Protein AF-A0A7W1UJV7-F1 (afdb_monomer_lite)

Structure (mmCIF, N/CA/C/O backbone):
data_AF-A0A7W1UJV7-F1
#
_entry.id   AF-A0A7W1UJV7-F1
#
loop_
_atom_site.group_PDB
_atom_site.id
_atom_site.type_symbol
_atom_site.label_atom_id
_atom_site.label_alt_id
_atom_site.label_comp_id
_atom_site.label_asym_id
_atom_site.label_entity_id
_atom_site.label_seq_id
_atom_site.pdbx_PDB_ins_code
_atom_site.Cartn_x
_atom_site.Cartn_y
_atom_site.Cartn_z
_atom_site.occupancy
_atom_site.B_iso_or_equiv
_atom_site.auth_seq_id
_atom_site.auth_comp_id
_atom_site.auth_asym_id
_atom_site.auth_atom_id
_atom_site.pdbx_PDB_model_num
ATOM 1 N N . TYR A 1 1 ? -1.793 -9.454 -16.358 1.00 80.44 1 TYR A N 1
ATOM 2 C CA . TYR A 1 1 ? -0.905 -8.434 -15.757 1.00 80.44 1 TYR A CA 1
ATOM 3 C C . TYR A 1 1 ? 0.521 -8.951 -15.650 1.00 80.44 1 TYR A C 1
ATOM 5 O O . TYR A 1 1 ? 1.394 -8.311 -16.213 1.00 80.44 1 TYR A O 1
ATOM 13 N N . HIS A 1 2 ? 0.762 -10.097 -14.997 1.00 71.12 2 HIS A N 1
ATOM 14 C CA . HIS A 1 2 ? 2.094 -10.713 -14.901 1.00 71.12 2 HIS A CA 1
ATOM 15 C C . HIS A 1 2 ? 2.787 -10.867 -16.273 1.00 71.12 2 HIS A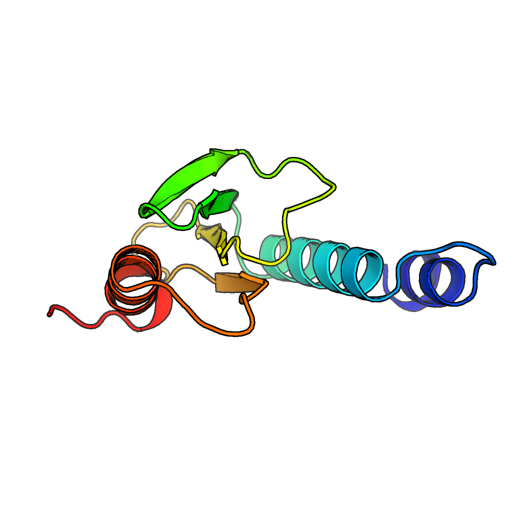 C 1
ATOM 17 O O . HIS A 1 2 ? 3.725 -10.133 -16.569 1.00 71.12 2 HIS A O 1
ATOM 23 N N . ASP A 1 3 ? 2.259 -11.716 -17.158 1.00 74.94 3 ASP A N 1
ATOM 24 C CA . ASP A 1 3 ? 2.913 -12.015 -18.448 1.00 74.94 3 ASP A CA 1
ATOM 25 C C . ASP A 1 3 ? 2.846 -10.858 -19.453 1.00 74.94 3 ASP A C 1
ATOM 27 O O . ASP A 1 3 ? 3.697 -10.715 -20.323 1.00 74.94 3 ASP A O 1
ATOM 31 N N . THR A 1 4 ? 1.816 -10.019 -19.341 1.00 81.06 4 THR A N 1
ATOM 32 C CA . THR A 1 4 ? 1.501 -8.987 -20.337 1.00 81.06 4 THR A CA 1
ATOM 33 C C . THR A 1 4 ? 2.043 -7.604 -19.991 1.00 81.06 4 THR A C 1
ATOM 35 O O . THR A 1 4 ? 2.024 -6.727 -20.848 1.00 81.06 4 THR A O 1
ATOM 38 N N . ARG A 1 5 ? 2.445 -7.362 -18.736 1.00 79.88 5 ARG A N 1
ATOM 39 C CA . ARG A 1 5 ? 2.863 -6.033 -18.264 1.00 79.88 5 ARG A CA 1
ATOM 40 C C . ARG A 1 5 ? 4.102 -6.085 -17.379 1.00 79.88 5 ARG A C 1
ATOM 42 O O . ARG A 1 5 ? 5.057 -5.387 -17.683 1.00 79.88 5 ARG A O 1
ATOM 49 N N . LEU A 1 6 ? 4.111 -6.943 -16.355 1.00 81.44 6 LEU A N 1
ATOM 50 C CA . LEU A 1 6 ? 5.256 -7.056 -15.448 1.00 81.44 6 LEU A CA 1
ATOM 51 C C . LEU A 1 6 ? 6.485 -7.625 -16.165 1.00 81.44 6 LEU A C 1
ATOM 53 O O . LEU A 1 6 ? 7.522 -6.975 -16.171 1.00 81.44 6 LEU A O 1
ATOM 57 N N . VAL A 1 7 ? 6.369 -8.807 -16.786 1.00 82.31 7 VAL A N 1
ATOM 58 C CA . VAL A 1 7 ? 7.503 -9.486 -17.445 1.00 82.31 7 VAL A CA 1
ATOM 59 C C . VAL A 1 7 ? 8.136 -8.617 -18.545 1.00 82.31 7 VAL A C 1
ATOM 61 O O . VAL A 1 7 ? 9.356 -8.463 -18.535 1.00 82.31 7 VAL A O 1
ATOM 64 N N . PRO A 1 8 ? 7.364 -7.981 -19.448 1.00 78.75 8 PRO A N 1
ATOM 65 C CA . PRO A 1 8 ? 7.933 -7.029 -20.400 1.00 78.75 8 PRO A CA 1
ATOM 66 C C . PRO A 1 8 ? 8.514 -5.778 -19.728 1.00 78.75 8 PRO A C 1
ATOM 68 O O . PRO A 1 8 ? 9.546 -5.284 -20.167 1.00 78.75 8 PRO A O 1
ATOM 71 N N . GLY A 1 9 ? 7.869 -5.273 -18.669 1.00 75.56 9 GLY A N 1
ATOM 72 C CA . GLY A 1 9 ? 8.276 -4.060 -17.958 1.00 75.56 9 GLY A CA 1
ATOM 73 C C . GLY A 1 9 ? 9.640 -4.190 -17.289 1.00 75.56 9 GLY A C 1
ATOM 74 O O . GLY A 1 9 ? 10.498 -3.345 -17.507 1.00 75.56 9 GLY A O 1
ATOM 75 N N . ILE A 1 10 ? 9.879 -5.282 -16.556 1.00 81.56 10 ILE A N 1
ATOM 76 C CA . ILE A 1 10 ? 11.173 -5.537 -15.895 1.00 81.56 10 ILE A CA 1
ATOM 77 C C . ILE A 1 10 ? 12.299 -5.868 -16.882 1.00 81.56 10 ILE A C 1
ATOM 79 O O . ILE A 1 10 ? 13.470 -5.712 -16.552 1.00 81.56 10 ILE A O 1
ATOM 83 N N . ALA A 1 11 ? 11.955 -6.370 -18.072 1.00 79.06 11 ALA A N 1
ATOM 84 C CA . ALA A 1 11 ? 12.916 -6.715 -19.117 1.00 79.06 11 ALA A CA 1
ATOM 85 C C . ALA A 1 11 ? 13.273 -5.515 -20.013 1.00 79.06 11 ALA A C 1
ATOM 87 O O . ALA A 1 11 ? 14.205 -5.606 -20.812 1.00 79.06 11 ALA A O 1
ATOM 88 N N . ALA A 1 12 ? 12.536 -4.405 -19.903 1.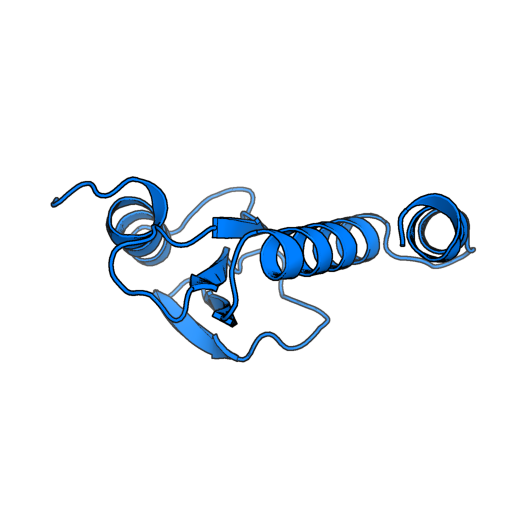00 82.38 12 ALA A N 1
ATOM 89 C CA . ALA A 1 12 ? 12.781 -3.207 -20.688 1.00 82.38 12 ALA A CA 1
ATOM 90 C C . ALA A 1 12 ? 14.040 -2.475 -20.204 1.00 82.38 12 ALA A C 1
ATOM 92 O O . ALA A 1 12 ? 14.263 -2.292 -19.003 1.00 82.38 12 ALA A O 1
ATOM 93 N N . GLU A 1 13 ? 14.852 -2.021 -21.157 1.00 79.69 13 GLU A N 1
ATOM 94 C CA . GLU A 1 13 ? 16.058 -1.243 -20.888 1.00 79.69 13 GLU A CA 1
ATOM 95 C C . GLU A 1 13 ? 15.701 0.096 -20.217 1.00 79.69 13 GLU A C 1
ATOM 97 O O . GLU A 1 13 ? 14.813 0.818 -20.670 1.00 79.69 13 GLU A O 1
ATOM 102 N N . GLY A 1 14 ? 16.373 0.415 -19.105 1.00 78.75 14 GLY A N 1
ATOM 103 C CA . GLY A 1 14 ? 16.107 1.626 -18.319 1.00 78.75 14 GLY A CA 1
ATOM 104 C C . GLY A 1 14 ? 14.867 1.564 -17.417 1.00 78.75 14 GLY A C 1
ATOM 105 O O . GLY A 1 14 ? 14.517 2.578 -16.810 1.00 78.75 14 GLY A O 1
ATOM 106 N N . SER A 1 15 ? 14.206 0.406 -17.308 1.00 82.12 15 SER A N 1
ATOM 107 C CA . SER A 1 15 ? 13.156 0.193 -16.307 1.00 82.12 15 SER A CA 1
ATOM 108 C C . SER A 1 15 ? 13.719 0.197 -14.882 1.00 82.12 15 SER A C 1
ATOM 110 O O . SER A 1 15 ? 14.890 -0.108 -14.652 1.00 82.12 15 SER A O 1
ATOM 112 N N . ASP A 1 16 ? 12.864 0.538 -13.916 1.00 85.88 16 ASP A N 1
ATOM 113 C 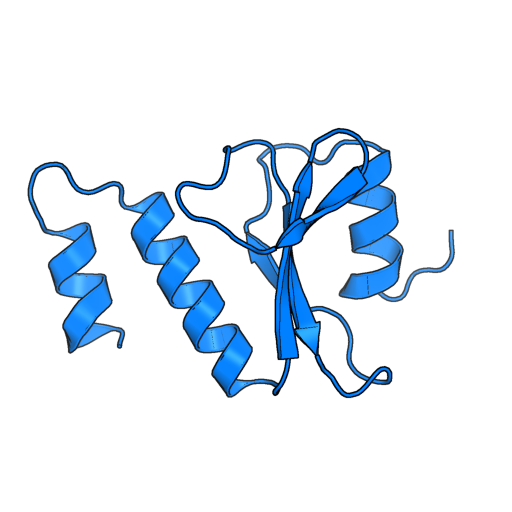CA . ASP A 1 16 ? 13.110 0.288 -12.497 1.00 85.88 16 ASP A CA 1
ATOM 114 C C . ASP A 1 16 ? 12.341 -0.983 -12.099 1.00 85.88 16 ASP A C 1
ATOM 116 O O . ASP A 1 16 ? 11.114 -0.931 -11.945 1.00 85.88 16 ASP A O 1
ATOM 120 N N . PRO A 1 17 ? 13.016 -2.135 -11.930 1.00 86.12 17 PRO A N 1
ATOM 121 C CA . PRO A 1 17 ? 12.336 -3.383 -11.613 1.00 86.12 17 PRO A CA 1
ATOM 122 C C . PRO A 1 17 ? 11.550 -3.322 -10.303 1.00 86.12 17 PRO A C 1
ATOM 124 O O . PRO A 1 17 ? 10.484 -3.927 -10.209 1.00 86.12 17 PRO A O 1
ATOM 127 N N . LEU A 1 18 ? 12.037 -2.591 -9.293 1.00 85.50 18 LEU A N 1
ATOM 128 C CA . LEU A 1 18 ? 11.349 -2.490 -8.004 1.00 85.50 18 LEU A CA 1
ATOM 129 C C . LEU A 1 18 ? 10.027 -1.742 -8.149 1.00 85.50 18 LEU A C 1
ATOM 131 O O . LEU A 1 18 ? 9.023 -2.152 -7.565 1.00 85.50 18 LEU A O 1
ATOM 135 N N . ARG A 1 19 ? 10.002 -0.696 -8.979 1.00 87.94 19 ARG A N 1
ATOM 136 C CA . ARG A 1 19 ? 8.767 0.005 -9.334 1.00 87.94 19 ARG A CA 1
ATOM 137 C C . ARG A 1 19 ? 7.767 -0.924 -10.023 1.00 87.94 19 ARG A C 1
ATOM 139 O O . ARG A 1 19 ? 6.594 -0.917 -9.659 1.00 87.94 19 ARG A O 1
ATOM 146 N N . GLU A 1 20 ? 8.201 -1.718 -10.997 1.00 90.25 20 GLU A N 1
ATOM 147 C CA . GLU A 1 20 ? 7.303 -2.630 -11.721 1.00 90.25 20 GLU A CA 1
ATOM 148 C C . GLU A 1 20 ? 6.721 -3.713 -10.798 1.00 90.25 20 GLU A C 1
ATOM 150 O O . GLU A 1 20 ? 5.521 -4.002 -10.839 1.00 90.25 20 GLU A O 1
ATOM 155 N N . TRP A 1 21 ? 7.537 -4.255 -9.890 1.00 90.31 21 TRP A N 1
ATOM 156 C CA . TRP A 1 21 ? 7.066 -5.170 -8.848 1.00 90.31 21 TRP A CA 1
ATOM 157 C C . TRP A 1 21 ? 6.070 -4.510 -7.890 1.00 90.31 21 TRP A C 1
ATOM 159 O O . TRP A 1 21 ? 5.067 -5.134 -7.538 1.00 90.31 21 TRP A O 1
ATOM 169 N N . LEU A 1 22 ? 6.300 -3.252 -7.502 1.00 93.12 22 LEU A N 1
ATOM 170 C CA . LEU A 1 22 ? 5.383 -2.493 -6.649 1.00 93.12 22 LEU A CA 1
ATOM 171 C C . LEU A 1 22 ? 4.022 -2.278 -7.330 1.00 93.12 22 LEU A C 1
ATOM 173 O O . LEU A 1 22 ? 2.982 -2.503 -6.710 1.00 93.12 22 LEU A O 1
ATOM 177 N N . GLU A 1 23 ? 4.009 -1.906 -8.613 1.00 94.12 23 GLU A N 1
ATOM 178 C CA . GLU A 1 23 ? 2.769 -1.757 -9.389 1.00 94.12 23 GLU A CA 1
ATOM 179 C C . GLU A 1 23 ? 2.029 -3.090 -9.547 1.00 94.12 23 GLU A C 1
ATOM 181 O O . GLU A 1 23 ? 0.798 -3.138 -9.464 1.00 94.12 23 GLU A O 1
ATOM 186 N N . TYR A 1 24 ? 2.760 -4.194 -9.713 1.00 93.31 24 TYR A N 1
ATOM 187 C CA . TYR A 1 24 ? 2.148 -5.517 -9.721 1.00 93.31 24 TYR A CA 1
ATOM 188 C C . TYR A 1 24 ? 1.535 -5.879 -8.362 1.00 93.31 24 TYR A C 1
ATOM 190 O O . TYR A 1 24 ? 0.387 -6.322 -8.316 1.00 93.31 24 TYR A O 1
ATOM 198 N N . GLY A 1 25 ? 2.240 -5.627 -7.256 1.00 94.31 25 GLY A N 1
ATOM 199 C CA . GLY A 1 25 ? 1.709 -5.811 -5.903 1.00 94.31 25 GLY A CA 1
ATOM 200 C C . GLY A 1 25 ? 0.453 -4.973 -5.653 1.00 94.31 25 GLY A C 1
ATOM 201 O O . GLY A 1 25 ? -0.538 -5.474 -5.118 1.00 94.31 25 GLY A O 1
ATOM 202 N N . ARG A 1 26 ? 0.443 -3.719 -6.125 1.00 95.81 26 ARG A N 1
ATOM 203 C CA . ARG A 1 26 ? -0.731 -2.840 -6.071 1.00 95.81 26 ARG A CA 1
ATOM 204 C C . ARG A 1 26 ? -1.903 -3.440 -6.841 1.00 95.81 26 ARG A C 1
ATOM 206 O O . ARG A 1 26 ? -3.012 -3.470 -6.316 1.00 95.81 26 ARG A O 1
ATOM 213 N N . PHE A 1 27 ? -1.668 -3.925 -8.060 1.00 94.94 27 PHE A N 1
ATOM 214 C CA . PHE A 1 27 ? -2.699 -4.592 -8.853 1.00 94.94 27 PHE A CA 1
ATOM 215 C C . PHE A 1 27 ? -3.263 -5.821 -8.127 1.00 94.94 27 PHE A C 1
ATOM 217 O O . PHE A 1 27 ? -4.480 -5.945 -8.011 1.00 94.94 27 PHE A O 1
ATOM 224 N N . LEU A 1 28 ? -2.408 -6.686 -7.573 1.00 95.69 28 LEU A N 1
ATOM 225 C CA . LEU A 1 28 ? -2.859 -7.846 -6.800 1.00 95.69 28 LEU A CA 1
ATOM 226 C C . LEU A 1 28 ? -3.728 -7.442 -5.603 1.00 95.69 28 LEU A C 1
ATOM 228 O O . LEU A 1 28 ? -4.770 -8.054 -5.389 1.00 95.69 28 LEU A O 1
ATOM 232 N N . ALA A 1 29 ? -3.361 -6.386 -4.872 1.00 96.56 29 ALA A N 1
ATOM 233 C CA . ALA A 1 29 ? -4.157 -5.900 -3.747 1.00 96.56 29 ALA A CA 1
ATOM 234 C C . ALA A 1 29 ? -5.585 -5.499 -4.168 1.00 96.56 29 ALA A C 1
ATOM 236 O O . ALA A 1 29 ? -6.535 -5.850 -3.474 1.00 96.56 29 ALA A O 1
ATOM 237 N N . THR A 1 30 ? -5.749 -4.870 -5.342 1.00 95.06 30 THR A N 1
ATOM 238 C CA . THR A 1 30 ? -7.083 -4.516 -5.879 1.00 95.06 30 THR A CA 1
ATOM 239 C C . THR A 1 30 ? -7.942 -5.719 -6.271 1.00 95.06 30 THR A C 1
ATOM 241 O O . THR A 1 30 ? -9.160 -5.598 -6.353 1.00 95.06 30 THR A O 1
ATOM 244 N N . LEU A 1 31 ? -7.330 -6.881 -6.525 1.00 95.75 31 LEU A N 1
ATOM 245 C CA . LEU A 1 31 ? -8.067 -8.124 -6.769 1.00 95.75 31 LEU A CA 1
ATOM 246 C C . LEU A 1 31 ? -8.522 -8.793 -5.467 1.00 95.75 31 LEU A C 1
ATOM 248 O O . LEU A 1 31 ? -9.483 -9.557 -5.481 1.00 95.75 31 LEU A O 1
ATOM 252 N N . VAL A 1 32 ? -7.817 -8.538 -4.360 1.00 95.50 32 VAL A N 1
ATOM 253 C CA . VAL A 1 32 ? -8.133 -9.100 -3.040 1.00 95.50 32 VAL A CA 1
ATOM 254 C C . VAL A 1 32 ? -9.276 -8.336 -2.379 1.00 95.50 32 VAL A C 1
ATOM 256 O O . VAL A 1 32 ? -10.168 -8.955 -1.801 1.00 95.50 32 VAL A O 1
ATOM 259 N N . ALA A 1 33 ? -9.255 -7.006 -2.455 1.00 94.81 33 ALA A N 1
ATOM 260 C CA . ALA A 1 33 ? -10.288 -6.158 -1.882 1.00 94.81 33 ALA A CA 1
ATOM 261 C C . ALA A 1 33 ? -10.489 -4.888 -2.715 1.00 94.81 33 ALA A C 1
ATOM 263 O O . ALA A 1 33 ? -9.545 -4.333 -3.278 1.00 94.81 33 ALA A O 1
ATOM 264 N N . GLU A 1 34 ? -11.730 -4.404 -2.757 1.00 96.94 34 GLU A N 1
ATOM 265 C CA . GLU A 1 34 ? -12.006 -3.050 -3.225 1.00 96.94 34 GLU A CA 1
ATOM 266 C C . GLU A 1 34 ? -11.471 -2.050 -2.198 1.00 96.94 34 GLU A C 1
ATOM 268 O O . GLU A 1 34 ? -11.657 -2.224 -0.991 1.00 96.94 34 GLU A O 1
ATOM 273 N N . GLY A 1 35 ? -10.825 -0.989 -2.669 1.00 96.75 35 GLY A N 1
ATOM 274 C CA . GLY A 1 35 ? -10.204 -0.021 -1.784 1.00 96.75 35 GLY A CA 1
ATOM 275 C C . GLY A 1 35 ? -9.307 0.959 -2.517 1.00 96.75 35 GLY A C 1
ATOM 276 O O . GLY A 1 35 ? -9.344 1.088 -3.743 1.00 96.75 35 GLY A O 1
ATOM 277 N N . ARG A 1 36 ? -8.463 1.651 -1.752 1.00 97.56 36 ARG A N 1
ATOM 278 C CA . ARG A 1 36 ? -7.527 2.653 -2.277 1.00 97.56 36 ARG A CA 1
ATOM 279 C C . ARG A 1 36 ? -6.107 2.402 -1.800 1.00 97.56 36 ARG A C 1
ATOM 281 O O . ARG A 1 36 ? -5.888 1.976 -0.672 1.00 97.56 36 ARG A O 1
ATOM 288 N N . THR A 1 37 ? -5.132 2.739 -2.632 1.00 98.25 37 THR A N 1
ATOM 289 C CA . THR A 1 37 ? -3.715 2.663 -2.259 1.00 98.25 37 THR A CA 1
ATOM 290 C C . THR A 1 37 ? -3.232 4.019 -1.757 1.00 98.25 37 THR A C 1
ATOM 292 O O . THR A 1 37 ? -3.476 5.047 -2.387 1.00 98.25 37 THR A O 1
ATOM 295 N N . VAL A 1 38 ? -2.537 4.016 -0.623 1.00 98.31 38 VAL A N 1
ATOM 296 C CA . VAL A 1 38 ? -1.910 5.193 -0.017 1.00 98.31 38 VAL A CA 1
ATOM 297 C C . VAL A 1 38 ? -0.420 4.951 0.178 1.00 98.31 38 VAL A C 1
ATOM 299 O O . VAL A 1 38 ? 0.027 3.810 0.308 1.00 98.31 38 VAL A O 1
ATOM 302 N N . GLN A 1 39 ? 0.338 6.036 0.245 1.00 98.31 39 GLN A N 1
ATOM 303 C CA . GLN A 1 39 ? 1.730 6.039 0.675 1.00 98.31 39 GLN A CA 1
ATOM 304 C C . GLN A 1 39 ? 1.856 6.808 1.991 1.00 98.31 39 GLN A C 1
ATOM 306 O O . GLN A 1 39 ? 1.166 7.806 2.203 1.00 98.31 39 GLN A O 1
ATOM 311 N N . ILE A 1 40 ? 2.724 6.339 2.877 1.00 98.50 40 ILE A N 1
ATOM 312 C CA . ILE A 1 40 ? 2.936 6.881 4.215 1.00 98.50 40 ILE A CA 1
ATOM 313 C C . ILE A 1 40 ? 4.407 7.255 4.336 1.00 98.50 40 ILE A C 1
ATOM 315 O O . ILE A 1 40 ? 5.283 6.387 4.276 1.00 98.50 40 ILE A O 1
ATOM 319 N N . ASP A 1 41 ? 4.668 8.547 4.507 1.00 97.62 41 ASP A N 1
ATOM 320 C CA . ASP A 1 41 ? 6.027 9.069 4.619 1.00 97.62 41 ASP A CA 1
ATOM 321 C C . ASP A 1 41 ? 6.705 8.678 5.943 1.00 97.62 41 ASP A C 1
ATOM 323 O O . ASP A 1 41 ? 6.097 8.075 6.836 1.00 97.62 41 ASP A O 1
ATOM 327 N N . HIS A 1 42 ? 7.981 9.037 6.089 1.00 97.06 42 HIS A N 1
ATOM 328 C CA . HIS A 1 42 ? 8.757 8.749 7.295 1.00 97.06 42 HIS A CA 1
ATOM 329 C C . HIS A 1 42 ? 8.124 9.316 8.582 1.00 97.06 42 HIS A C 1
ATOM 331 O O . HIS A 1 42 ? 8.307 8.752 9.662 1.00 97.06 42 HIS A O 1
ATOM 337 N N . SER A 1 43 ? 7.356 10.405 8.490 1.00 96.88 43 SER A N 1
ATOM 338 C CA . SER A 1 43 ? 6.661 11.019 9.628 1.00 96.88 43 SER A CA 1
ATOM 339 C C . SER A 1 43 ? 5.332 10.338 9.979 1.00 96.88 43 SER A C 1
ATOM 341 O O . SER A 1 43 ? 4.727 10.668 10.998 1.00 96.88 43 SER A O 1
ATOM 343 N N . GLY A 1 44 ? 4.886 9.373 9.168 1.00 96.56 44 GLY A N 1
ATOM 344 C CA . GLY A 1 44 ? 3.605 8.689 9.325 1.00 96.56 44 GLY A CA 1
ATOM 345 C C . GLY A 1 44 ? 2.438 9.389 8.629 1.00 96.56 44 GLY A C 1
ATOM 346 O O . GLY A 1 44 ? 1.288 9.004 8.842 1.00 96.56 44 GLY A O 1
ATOM 347 N N . ARG A 1 45 ? 2.681 10.413 7.800 1.00 97.56 45 ARG A N 1
ATOM 348 C CA . ARG A 1 45 ? 1.601 11.092 7.072 1.00 97.56 45 ARG A CA 1
ATOM 349 C C . ARG A 1 45 ? 1.218 10.291 5.839 1.00 97.56 45 ARG A C 1
ATOM 351 O O . ARG A 1 45 ? 2.051 10.016 4.980 1.00 97.56 45 ARG A O 1
ATOM 358 N N . ALA A 1 46 ? -0.065 9.959 5.750 1.00 97.81 46 ALA A N 1
ATOM 359 C CA . ALA A 1 46 ? -0.633 9.302 4.585 1.00 97.81 46 ALA A CA 1
ATOM 360 C C . ALA A 1 46 ? -0.975 10.319 3.483 1.00 97.81 46 ALA A C 1
ATOM 362 O O . ALA A 1 46 ? -1.548 11.376 3.749 1.00 97.81 46 ALA A O 1
ATOM 363 N N . SER A 1 47 ? -0.677 9.959 2.240 1.00 98.06 47 SER A N 1
ATOM 364 C CA . SER A 1 47 ? -1.109 10.647 1.020 1.00 98.06 47 SER A CA 1
ATOM 365 C C . SER A 1 47 ? -1.543 9.620 -0.028 1.00 98.06 47 SER A C 1
ATOM 367 O O . SER A 1 47 ? -1.308 8.419 0.131 1.00 98.06 47 SER A O 1
ATOM 369 N N . GLU A 1 48 ? -2.229 10.065 -1.078 1.00 97.56 48 GLU A N 1
ATOM 370 C CA . GLU A 1 48 ? -2.583 9.185 -2.194 1.00 97.56 48 GLU A CA 1
ATOM 371 C C . GLU A 1 48 ? -1.322 8.596 -2.842 1.00 97.56 48 GLU A C 1
ATOM 373 O O . GLU A 1 48 ? -0.278 9.248 -2.904 1.00 97.56 48 GLU A O 1
ATOM 378 N N . TYR A 1 49 ? -1.404 7.343 -3.296 1.00 96.94 49 TYR A N 1
ATOM 379 C CA . TYR A 1 49 ? -0.306 6.708 -4.017 1.00 96.94 49 TYR A CA 1
ATOM 380 C C . TYR A 1 49 ? -0.027 7.442 -5.333 1.00 96.94 49 TYR A C 1
ATOM 382 O O . TYR A 1 49 ? -0.873 7.458 -6.230 1.00 96.94 49 TYR A O 1
ATOM 390 N N . VAL A 1 50 ? 1.181 7.990 -5.471 1.00 94.06 50 VAL A N 1
ATOM 391 C CA . VAL A 1 50 ? 1.645 8.642 -6.700 1.00 94.06 50 VAL A CA 1
ATOM 392 C C . VAL A 1 50 ? 3.032 8.102 -7.052 1.00 94.06 50 VAL A C 1
ATOM 394 O O . VAL A 1 50 ? 3.975 8.338 -6.299 1.00 94.06 50 VAL A O 1
ATOM 397 N N . PRO A 1 51 ? 3.194 7.382 -8.177 1.00 89.88 51 PRO A N 1
ATOM 398 C CA . PRO A 1 51 ? 4.503 6.919 -8.612 1.00 89.88 51 PRO A CA 1
ATOM 399 C C . PRO A 1 51 ? 5.330 8.071 -9.230 1.00 89.88 51 PRO A C 1
ATOM 401 O O . PRO A 1 51 ? 4.763 8.923 -9.919 1.00 89.88 51 PRO A O 1
ATOM 404 N N . PRO A 1 52 ? 6.670 8.073 -9.084 1.00 90.94 52 PRO A N 1
ATOM 405 C CA . PRO A 1 52 ? 7.455 7.114 -8.310 1.00 90.94 52 PRO A CA 1
ATOM 406 C C . PRO A 1 52 ? 7.315 7.354 -6.802 1.00 90.94 52 PRO A C 1
ATOM 408 O O . PRO A 1 52 ? 7.328 8.492 -6.338 1.00 90.94 52 PRO A O 1
ATOM 411 N N . VAL A 1 53 ? 7.217 6.263 -6.043 1.00 91.56 53 VAL A N 1
ATOM 412 C CA . VAL A 1 53 ? 7.149 6.326 -4.582 1.00 91.56 53 VAL A CA 1
ATOM 413 C C . VAL A 1 53 ? 8.569 6.388 -4.009 1.00 91.56 53 VAL A C 1
ATOM 415 O O . VAL A 1 53 ? 9.400 5.562 -4.395 1.00 91.56 53 VAL A O 1
ATOM 418 N N . PRO A 1 54 ? 8.872 7.324 -3.092 1.00 93.38 54 PRO A N 1
ATOM 419 C CA . PRO A 1 54 ? 10.153 7.345 -2.391 1.00 93.38 54 PRO A CA 1
ATOM 420 C C . PRO A 1 54 ? 10.437 6.026 -1.656 1.00 93.38 54 PRO A C 1
ATOM 422 O O . PRO A 1 54 ? 9.547 5.436 -1.048 1.00 93.38 54 PRO A O 1
ATOM 425 N N . GLY A 1 55 ? 11.689 5.561 -1.686 1.00 92.12 55 GLY A N 1
ATOM 426 C CA . GLY A 1 55 ? 12.069 4.249 -1.135 1.00 92.12 55 GLY A CA 1
ATOM 427 C C . GLY A 1 55 ? 11.950 4.118 0.390 1.00 92.12 55 GLY A C 1
ATOM 428 O O . GLY A 1 55 ? 12.056 3.016 0.925 1.00 92.12 55 GLY A O 1
ATOM 429 N N . ASP A 1 56 ? 11.737 5.226 1.098 1.00 95.69 56 ASP A N 1
ATOM 430 C CA . ASP A 1 56 ? 11.486 5.277 2.536 1.00 95.69 56 ASP A CA 1
ATOM 431 C C . ASP A 1 56 ? 9.991 5.368 2.886 1.00 95.69 56 ASP A C 1
ATOM 433 O O . ASP A 1 56 ? 9.648 5.422 4.068 1.00 95.69 56 ASP A O 1
ATOM 437 N N . HIS A 1 57 ? 9.090 5.352 1.899 1.00 97.44 57 HIS A N 1
ATOM 438 C CA . HIS A 1 57 ? 7.648 5.349 2.129 1.00 97.44 57 HIS A CA 1
ATOM 439 C C . HIS A 1 57 ? 7.097 3.926 2.296 1.00 97.44 57 HIS A C 1
ATOM 441 O O . HIS A 1 57 ? 7.449 2.995 1.574 1.00 97.44 57 HIS A O 1
ATOM 447 N N . LEU A 1 58 ? 6.158 3.778 3.228 1.00 98.19 58 LEU A N 1
ATOM 448 C CA . LEU A 1 58 ? 5.316 2.591 3.367 1.00 98.19 58 LEU A CA 1
ATOM 449 C C . LEU A 1 58 ? 4.114 2.715 2.426 1.00 98.19 58 LEU A C 1
ATOM 451 O O . LEU A 1 58 ? 3.413 3.721 2.460 1.00 98.19 58 LEU A O 1
ATOM 455 N N . VAL A 1 59 ? 3.837 1.693 1.618 1.00 98.25 59 VAL A N 1
ATOM 456 C CA . VAL A 1 59 ? 2.681 1.666 0.711 1.00 98.25 59 VAL A CA 1
ATOM 457 C C . VAL A 1 59 ? 1.679 0.631 1.190 1.00 98.25 59 VAL A C 1
ATOM 459 O O . VAL A 1 59 ? 1.989 -0.560 1.259 1.00 98.25 59 VAL A O 1
ATOM 462 N N . LEU A 1 60 ? 0.461 1.085 1.481 1.00 98.38 60 LEU A N 1
ATOM 463 C CA . LEU A 1 60 ? -0.643 0.237 1.917 1.00 98.38 60 LEU A CA 1
ATOM 464 C C . LEU A 1 60 ? -1.809 0.339 0.940 1.00 98.38 60 LEU A C 1
ATOM 466 O O . LEU A 1 60 ? -2.157 1.424 0.475 1.00 98.38 60 LEU A O 1
ATOM 470 N N . HIS A 1 61 ? -2.459 -0.785 0.675 1.00 98.56 61 HIS A N 1
ATOM 471 C CA . HIS A 1 61 ? -3.811 -0.798 0.144 1.00 98.56 61 HIS A CA 1
ATOM 472 C C . HIS A 1 61 ? -4.794 -0.867 1.314 1.00 98.56 61 HIS A C 1
ATOM 474 O O . HIS A 1 61 ? -4.693 -1.753 2.160 1.00 98.56 61 HIS A O 1
ATOM 480 N N . LEU A 1 62 ? -5.712 0.093 1.372 1.00 97.88 62 LEU A N 1
ATOM 481 C CA . LEU A 1 62 ? -6.743 0.213 2.393 1.00 97.88 62 LEU A CA 1
ATOM 482 C C . LEU A 1 62 ? -8.071 -0.276 1.802 1.00 97.88 62 LEU A C 1
ATOM 484 O O . LEU A 1 62 ? -8.622 0.433 0.949 1.00 97.88 62 LEU A O 1
ATOM 488 N N . PRO A 1 63 ? -8.578 -1.448 2.228 1.00 97.94 63 PRO A N 1
ATOM 489 C CA . PRO A 1 63 ? -9.901 -1.915 1.842 1.00 97.94 63 PRO A CA 1
ATOM 490 C C . PRO A 1 63 ? -11.002 -0.930 2.247 1.00 97.94 63 PRO A C 1
ATOM 492 O O . PRO A 1 63 ? -10.896 -0.239 3.262 1.00 97.94 63 PRO A O 1
ATOM 495 N N . THR A 1 64 ? -12.087 -0.891 1.476 1.00 96.88 64 THR A N 1
ATOM 496 C CA . THR A 1 64 ? -13.293 -0.127 1.825 1.00 96.88 64 THR A CA 1
ATOM 497 C C . THR A 1 64 ? -14.044 -0.767 3.001 1.00 96.88 64 THR A C 1
ATOM 499 O O . THR A 1 64 ? -14.616 -0.050 3.824 1.00 96.88 64 THR A O 1
ATOM 502 N N . ASP A 1 65 ? -14.031 -2.103 3.117 1.00 95.25 65 ASP A N 1
ATOM 503 C CA . ASP A 1 65 ? -14.559 -2.801 4.296 1.00 95.25 65 ASP A CA 1
ATOM 504 C C . ASP A 1 65 ? -13.572 -2.683 5.464 1.00 95.25 65 ASP A C 1
ATOM 506 O O . ASP A 1 65 ? -12.513 -3.308 5.479 1.00 95.25 65 ASP A O 1
ATOM 510 N N . THR A 1 66 ? -13.948 -1.910 6.482 1.00 89.56 66 THR A N 1
ATOM 511 C CA . THR A 1 66 ? -13.113 -1.625 7.658 1.00 89.56 66 THR A CA 1
ATOM 512 C C . THR A 1 66 ? -12.877 -2.830 8.567 1.00 89.56 66 THR A C 1
ATOM 514 O O . THR A 1 66 ? -12.098 -2.733 9.514 1.00 89.56 66 THR A O 1
ATOM 517 N N . ARG A 1 67 ? -13.532 -3.968 8.306 1.00 92.44 67 ARG A N 1
ATOM 518 C CA . ARG A 1 67 ? -13.245 -5.238 8.990 1.00 92.44 67 ARG A CA 1
ATOM 519 C C . ARG A 1 67 ? -12.031 -5.960 8.411 1.00 92.44 67 ARG A C 1
ATOM 521 O O . ARG A 1 67 ? -11.528 -6.882 9.049 1.00 92.44 67 ARG A O 1
ATOM 528 N N . GLN A 1 68 ? -11.589 -5.586 7.211 1.00 94.38 68 GLN A N 1
ATOM 529 C CA . GLN A 1 68 ? -10.413 -6.163 6.572 1.00 94.38 68 GLN A CA 1
ATOM 530 C C . GLN A 1 68 ? -9.163 -5.358 6.933 1.00 94.38 68 GLN A C 1
ATOM 532 O O . GLN A 1 68 ? -9.167 -4.127 6.888 1.00 94.38 68 GLN A O 1
ATOM 537 N N . SER A 1 69 ? -8.074 -6.057 7.257 1.00 96.94 69 SER A N 1
ATOM 538 C CA . SER A 1 69 ? -6.769 -5.422 7.445 1.00 96.94 69 SER A CA 1
ATOM 539 C C . SER A 1 69 ? -6.289 -4.758 6.155 1.00 96.94 69 SER A C 1
ATOM 541 O O . SER A 1 69 ? -6.545 -5.239 5.048 1.00 96.94 69 SER A O 1
ATOM 543 N N . ALA A 1 70 ? -5.521 -3.682 6.303 1.00 97.50 70 ALA A N 1
ATOM 544 C CA . ALA A 1 70 ? -4.758 -3.116 5.206 1.00 97.50 70 ALA A CA 1
ATOM 545 C C . ALA A 1 70 ? -3.758 -4.143 4.656 1.00 97.50 70 ALA A C 1
ATOM 547 O O . ALA A 1 70 ? -3.162 -4.924 5.400 1.00 97.50 70 ALA A O 1
ATOM 548 N N . LEU A 1 71 ? -3.533 -4.103 3.345 1.00 97.94 71 LEU A N 1
ATOM 549 C CA . LEU A 1 71 ? -2.555 -4.951 2.672 1.00 97.94 71 LEU A CA 1
ATOM 550 C C . LEU A 1 71 ? -1.271 -4.153 2.454 1.00 97.94 71 LEU A C 1
ATOM 552 O O . LEU A 1 71 ? -1.298 -3.078 1.850 1.00 97.94 71 LEU A O 1
ATOM 556 N N . ALA A 1 72 ? -0.140 -4.674 2.922 1.00 97.19 72 ALA A N 1
ATOM 557 C CA . ALA A 1 72 ? 1.159 -4.085 2.627 1.00 97.19 72 ALA A CA 1
ATOM 558 C C . ALA A 1 72 ? 1.532 -4.356 1.164 1.00 97.19 72 ALA A C 1
ATOM 560 O O . ALA A 1 72 ? 1.667 -5.505 0.751 1.00 97.19 72 ALA A O 1
ATOM 561 N N . VAL A 1 73 ? 1.685 -3.286 0.385 1.00 97.06 73 VAL A N 1
ATOM 562 C CA . VAL A 1 73 ? 2.042 -3.343 -1.040 1.00 97.06 73 VAL A CA 1
ATOM 563 C C . VAL A 1 73 ? 3.529 -3.055 -1.240 1.00 97.06 73 VAL A C 1
ATOM 565 O O . VAL A 1 73 ? 4.165 -3.670 -2.089 1.00 97.06 73 VAL A O 1
ATOM 568 N N . GLY A 1 74 ? 4.096 -2.156 -0.434 1.00 95.50 74 GLY A N 1
ATOM 569 C CA . GLY A 1 74 ? 5.517 -1.821 -0.450 1.00 95.50 74 GLY A CA 1
ATOM 570 C C . GLY A 1 74 ? 6.003 -1.479 0.950 1.00 95.50 74 GLY A C 1
ATOM 571 O O . GLY A 1 74 ? 5.344 -0.729 1.665 1.00 95.50 74 GLY A O 1
ATOM 572 N N . LEU A 1 75 ? 7.146 -2.036 1.342 1.00 95.50 75 LEU A N 1
ATOM 573 C CA . LEU A 1 75 ? 7.771 -1.809 2.642 1.00 95.50 75 LEU A CA 1
ATOM 574 C C . LEU A 1 75 ? 9.115 -1.103 2.447 1.00 95.50 75 LEU A C 1
ATOM 576 O O . LEU A 1 75 ? 9.925 -1.588 1.652 1.00 95.50 75 LEU A O 1
ATOM 580 N N . PRO A 1 76 ? 9.394 -0.009 3.179 1.00 94.44 76 PRO A N 1
ATOM 581 C CA . PRO A 1 76 ? 10.730 0.558 3.186 1.00 94.44 76 PRO A CA 1
ATOM 582 C C . PRO A 1 76 ? 11.697 -0.419 3.878 1.00 94.44 76 PRO A C 1
ATOM 584 O O . PRO A 1 76 ? 11.273 -1.177 4.759 1.00 94.44 76 PRO A O 1
ATOM 587 N N . PRO A 1 77 ? 13.008 -0.377 3.571 1.00 93.94 77 PRO A N 1
ATOM 588 C CA . PRO A 1 77 ? 14.001 -1.258 4.199 1.00 93.94 77 PRO A CA 1
ATOM 589 C C . PRO A 1 77 ? 14.017 -1.175 5.731 1.00 93.94 77 PRO A C 1
ATOM 591 O O . PRO A 1 77 ? 14.381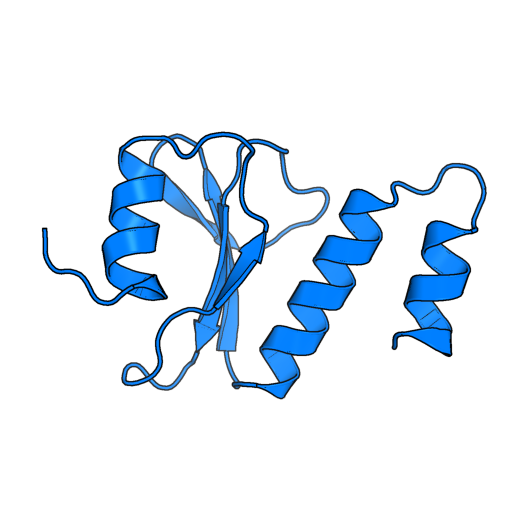 -2.130 6.416 1.00 93.94 77 PRO A O 1
ATOM 594 N N . LYS A 1 78 ? 13.622 -0.018 6.274 1.00 96.12 78 LYS A N 1
ATOM 595 C CA . LYS A 1 78 ? 13.421 0.210 7.701 1.00 96.12 78 LYS A CA 1
ATOM 596 C C . LYS A 1 78 ? 12.213 1.115 7.904 1.00 96.12 78 LYS A C 1
ATOM 598 O O . LYS A 1 78 ? 12.216 2.255 7.451 1.00 96.12 78 LYS A O 1
ATOM 603 N N . LEU A 1 79 ? 11.220 0.623 8.639 1.00 97.75 79 LEU A N 1
ATOM 604 C CA . LEU A 1 79 ? 10.091 1.439 9.078 1.00 97.75 79 LEU A CA 1
ATOM 605 C C . LEU A 1 79 ? 10.556 2.465 10.117 1.00 97.75 79 LEU A C 1
ATOM 607 O O . LEU A 1 79 ? 11.278 2.130 11.063 1.00 97.75 79 LEU A O 1
ATOM 611 N N . SER A 1 80 ? 10.105 3.709 9.970 1.00 98.19 80 SER A N 1
ATOM 612 C CA . SER A 1 80 ? 10.157 4.682 11.061 1.00 98.19 80 SER A CA 1
ATOM 613 C C . SER A 1 80 ? 9.241 4.246 12.215 1.00 98.19 80 SER A C 1
ATOM 615 O O . SER A 1 80 ? 8.344 3.423 12.009 1.00 98.19 80 SER A O 1
ATOM 617 N N . PRO A 1 81 ? 9.387 4.811 13.428 1.00 98.25 81 PRO A N 1
ATOM 618 C CA . PRO A 1 81 ? 8.444 4.549 14.515 1.00 98.25 81 PRO A CA 1
ATOM 619 C C . PRO A 1 81 ? 6.981 4.838 14.135 1.00 98.25 81 PRO A C 1
ATOM 621 O O . PRO A 1 81 ? 6.093 4.057 14.468 1.00 98.25 81 PRO A O 1
ATOM 624 N N . ALA A 1 82 ? 6.727 5.914 13.383 1.00 97.81 82 ALA A N 1
ATOM 625 C CA . ALA A 1 82 ? 5.378 6.294 12.963 1.00 97.81 82 ALA A CA 1
ATOM 626 C C . ALA A 1 82 ? 4.800 5.331 11.909 1.00 97.81 82 ALA A C 1
ATOM 628 O O . ALA A 1 82 ? 3.637 4.925 11.984 1.00 97.81 82 ALA A O 1
ATOM 629 N N . GLN A 1 83 ? 5.625 4.903 10.951 1.00 98.38 83 GLN A N 1
ATOM 630 C CA . GLN A 1 83 ? 5.227 3.903 9.959 1.00 98.38 83 GLN A CA 1
ATOM 631 C C . GLN A 1 83 ? 5.017 2.527 10.599 1.00 98.38 83 GLN A C 1
ATOM 633 O O . GLN A 1 83 ? 4.065 1.833 10.251 1.00 98.38 83 GLN A O 1
ATOM 638 N N . ARG A 1 84 ? 5.866 2.144 11.564 1.00 98.06 84 ARG A N 1
ATOM 639 C CA . ARG A 1 84 ? 5.724 0.901 12.333 1.00 98.06 84 ARG A CA 1
ATOM 640 C C . ARG A 1 84 ? 4.399 0.872 13.077 1.00 98.06 84 ARG A C 1
ATOM 642 O O . ARG A 1 84 ? 3.661 -0.086 12.896 1.00 98.06 84 ARG A O 1
ATOM 649 N N . ALA A 1 85 ? 4.068 1.940 13.805 1.00 97.25 85 ALA A N 1
ATOM 650 C CA . ALA A 1 85 ? 2.789 2.060 14.499 1.00 97.25 85 ALA A CA 1
ATOM 651 C C . ALA A 1 85 ? 1.595 1.941 13.535 1.00 97.25 85 ALA A C 1
ATOM 653 O O . ALA A 1 85 ? 0.620 1.255 13.831 1.00 97.25 85 ALA A O 1
ATOM 654 N N . THR 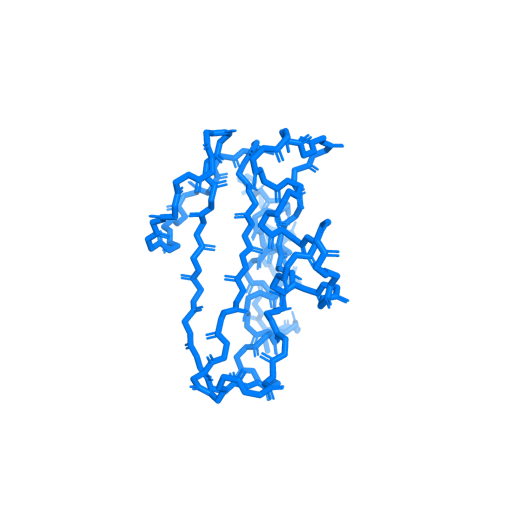A 1 86 ? 1.691 2.551 12.349 1.00 96.88 86 THR A N 1
ATOM 655 C CA . THR A 1 86 ? 0.648 2.438 11.316 1.00 96.88 86 THR A CA 1
ATOM 656 C C . THR A 1 86 ? 0.509 1.004 10.801 1.00 96.88 86 THR A C 1
ATOM 658 O O . THR A 1 86 ? -0.604 0.504 10.658 1.00 96.88 86 THR A O 1
ATOM 661 N N . TYR A 1 87 ? 1.628 0.325 10.545 1.00 97.81 87 TYR A N 1
ATOM 662 C CA . TYR A 1 87 ? 1.641 -1.063 10.092 1.00 97.81 87 TYR A CA 1
ATOM 663 C C . TYR A 1 87 ? 1.104 -2.018 11.169 1.00 97.81 87 TYR A C 1
ATOM 665 O O . TYR A 1 87 ? 0.274 -2.868 10.864 1.00 97.81 87 TYR A O 1
ATOM 673 N N . ASP A 1 88 ? 1.553 -1.882 12.420 1.00 97.38 88 ASP A N 1
ATOM 674 C CA . ASP A 1 88 ? 1.066 -2.674 13.558 1.00 97.38 88 ASP A CA 1
ATOM 675 C C . ASP A 1 88 ? -0.457 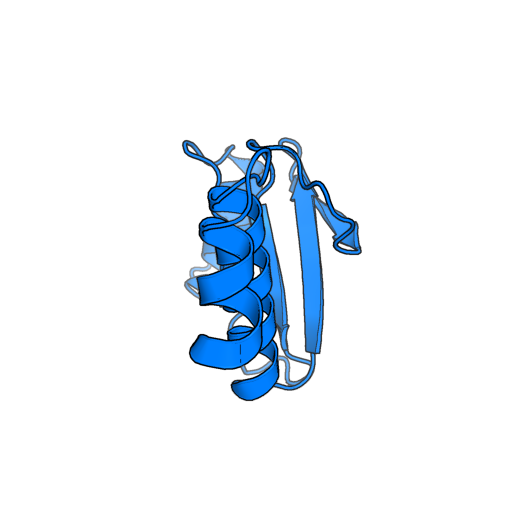-2.604 13.657 1.00 97.38 88 ASP A C 1
ATOM 677 O O . ASP A 1 88 ? -1.127 -3.634 13.725 1.00 97.38 88 ASP A O 1
ATOM 681 N N . LEU A 1 89 ? -0.997 -1.386 13.600 1.00 95.81 89 LEU A N 1
ATOM 682 C CA . LEU A 1 89 ? -2.422 -1.139 13.748 1.00 95.81 89 LEU A CA 1
ATOM 683 C C . LEU A 1 89 ? -3.228 -1.655 12.553 1.00 95.81 89 LEU A C 1
ATOM 685 O O . LEU A 1 89 ? -4.220 -2.355 12.736 1.00 95.81 89 LEU A O 1
ATOM 689 N N . LEU A 1 90 ? -2.834 -1.276 11.334 1.00 96.31 90 LEU A N 1
ATOM 690 C CA . LEU A 1 90 ? -3.667 -1.474 10.146 1.00 96.31 90 LEU A CA 1
ATOM 691 C C . LEU A 1 90 ? -3.421 -2.808 9.448 1.00 96.31 90 LEU A C 1
ATOM 693 O O . LEU A 1 90 ? -4.335 -3.323 8.812 1.00 96.31 90 LEU A O 1
ATOM 697 N N . VAL A 1 91 ? -2.207 -3.354 9.534 1.00 96.50 91 VAL A N 1
ATOM 698 C CA . VAL A 1 91 ? -1.832 -4.602 8.854 1.00 96.50 91 VAL A CA 1
ATOM 699 C C . VAL A 1 91 ? -1.865 -5.771 9.835 1.00 96.50 91 VAL A C 1
ATOM 701 O O . VAL A 1 91 ? -2.497 -6.786 9.553 1.00 96.50 91 VAL A O 1
ATOM 704 N N . GLU A 1 92 ? -1.235 -5.632 11.007 1.00 95.62 92 GLU A N 1
ATOM 705 C CA . GLU A 1 92 ? -1.154 -6.723 11.994 1.00 95.62 92 GLU A CA 1
ATOM 706 C C . GLU A 1 92 ? -2.319 -6.751 12.992 1.00 95.62 92 GLU A C 1
ATOM 708 O O . GLU A 1 92 ? -2.459 -7.728 13.727 1.00 95.62 92 GLU A O 1
ATOM 713 N N . GLY A 1 93 ? -3.148 -5.703 13.041 1.00 89.69 93 GLY A N 1
ATOM 714 C CA . GLY A 1 93 ? -4.257 -5.596 13.992 1.00 89.69 93 GLY A CA 1
ATOM 715 C C . GLY A 1 93 ? -3.810 -5.521 15.457 1.00 89.69 93 GLY A C 1
ATOM 716 O O . GLY A 1 93 ? -4.600 -5.804 16.358 1.00 89.69 93 GLY A O 1
ATOM 717 N N . LYS A 1 94 ? -2.547 -5.168 15.716 1.00 86.69 94 LYS A N 1
ATOM 718 C CA . LYS A 1 94 ? -2.009 -5.012 17.068 1.00 86.69 94 LYS A CA 1
ATOM 719 C C . LYS A 1 94 ? -2.405 -3.640 17.601 1.00 86.69 94 LYS A C 1
ATOM 721 O O . LYS A 1 94 ? -2.097 -2.617 16.994 1.00 86.69 94 LYS A O 1
ATOM 726 N N . GLN A 1 95 ? -3.074 -3.621 18.749 1.00 67.88 95 GLN A N 1
ATOM 727 C CA . GLN A 1 95 ? -3.202 -2.403 19.544 1.00 67.88 95 GLN A CA 1
ATOM 728 C C . GLN A 1 95 ? -1.950 -2.300 20.420 1.00 67.88 95 GLN A C 1
ATOM 730 O O . GLN A 1 95 ? -1.590 -3.281 21.072 1.00 67.88 95 GLN A O 1
ATOM 735 N N . GLY A 1 96 ? -1.244 -1.171 20.306 1.00 57.38 96 GLY A N 1
ATOM 736 C CA . GLY A 1 96 ? 0.028 -0.917 20.995 1.00 57.38 96 GLY A CA 1
ATOM 737 C C . GLY A 1 96 ? -0.083 -0.866 22.511 1.00 57.38 96 GLY A C 1
ATOM 738 O O . GLY A 1 96 ? -1.208 -0.679 23.025 1.00 57.38 96 GLY A O 1
#

pLDDT: mean 92.12, std 7.95, range [57.38, 98.56]

Sequence (96 aa):
YHDTRLVPGIAAEGSDPLREWLEYGRFLATLVAEGRTVQIDHSGRASEYVPPVPGDHLVLHLPTDTRQSALAVGLPPKLSPAQRATYDLLVEGKQG

Secondary structure (DSSP, 8-state):
-IIIIIHHHHHSTT--HHHHHHHHHHHHHHHH-SEEEEEE-TT--EEE--SSPPTT-EEEEEESSTTSPPEEEE--SS--HHHHHHHHHHTS----

Radius of gyration: 13.86 Å; chains: 1; bounding box: 31×23×42 Å

Foldseek 3Di:
DVVPQLVVQCVDPPHDNVQSQLVVLVVVQCVVAPFAKWKAALQRDIDGDDPPDPLQIWIWTDHPPQVDAIDGSHHRPDHHPNRVCVCCCRPVVDDD